Protein AF-A0A3C1TD81-F1 (afdb_monomer_lite)

Foldseek 3Di:
DPPPDCDPVLVVLLVVLVVLLVVLVVQLVVQCPDPHRPPVSNVVSVVSNVVSQVVNQVSCVVVVDGDDDDPPPPPD

pLDDT: mean 86.5, std 17.42, range [32.53, 98.19]

Radius of gyration: 15.46 Å; chains: 1; bounding box: 38×17×46 Å

Structure (mmCIF, N/CA/C/O backbone):
data_AF-A0A3C1TD81-F1
#
_entry.id   AF-A0A3C1TD81-F1
#
loop_
_atom_site.group_PDB
_atom_site.id
_atom_site.type_symbol
_atom_site.label_atom_id
_atom_site.label_alt_id
_atom_site.label_comp_id
_atom_site.label_asym_id
_atom_site.label_entity_id
_atom_site.label_seq_id
_atom_site.pdbx_PDB_ins_code
_atom_site.Cartn_x
_atom_site.Cartn_y
_atom_site.Cartn_z
_atom_site.occupancy
_atom_site.B_iso_or_equiv
_atom_site.auth_seq_id
_atom_site.auth_comp_id
_atom_site.auth_asym_id
_atom_site.auth_atom_id
_atom_site.pdbx_PDB_model_num
ATOM 1 N N . MET A 1 1 ? -24.156 3.884 23.892 1.00 42.28 1 MET A N 1
ATOM 2 C CA . MET A 1 1 ? -23.090 3.778 22.875 1.00 42.28 1 MET A CA 1
ATOM 3 C C . MET A 1 1 ? -21.863 4.449 23.458 1.00 42.28 1 MET A C 1
ATOM 5 O O . MET A 1 1 ? -21.972 5.608 23.833 1.00 42.28 1 MET A O 1
ATOM 9 N N . GLN A 1 2 ? -20.763 3.722 23.658 1.00 47.28 2 GLN A N 1
ATOM 10 C CA . GLN A 1 2 ? -19.512 4.361 24.074 1.00 47.28 2 GLN A CA 1
ATOM 11 C C . GLN A 1 2 ? -18.976 5.197 22.900 1.00 47.28 2 GLN A C 1
ATOM 13 O O . GLN A 1 2 ? -19.136 4.767 21.754 1.00 47.28 2 GLN A O 1
ATOM 18 N N . PRO A 1 3 ? -18.403 6.387 23.146 1.00 50.59 3 PRO A N 1
ATOM 19 C CA . PRO A 1 3 ? -17.758 7.155 22.093 1.00 50.59 3 PRO A CA 1
ATOM 20 C C . PRO A 1 3 ? -16.647 6.299 21.484 1.00 50.59 3 PRO A C 1
ATOM 22 O O . PRO A 1 3 ? -15.851 5.698 22.203 1.00 50.59 3 PRO A O 1
ATOM 25 N N . ASN A 1 4 ? -16.635 6.212 20.158 1.00 58.69 4 ASN A N 1
ATOM 26 C CA . ASN A 1 4 ? -15.612 5.501 19.409 1.00 58.69 4 ASN A CA 1
ATOM 27 C C . ASN A 1 4 ? -14.319 6.331 19.455 1.00 58.69 4 ASN A C 1
ATOM 29 O O . ASN A 1 4 ? -14.048 7.121 18.553 1.00 58.69 4 ASN A O 1
ATOM 33 N N . ILE A 1 5 ? -13.596 6.264 20.575 1.00 67.00 5 ILE A N 1
ATOM 34 C CA . ILE A 1 5 ? -12.350 7.005 20.764 1.00 67.00 5 ILE A CA 1
ATOM 35 C C . ILE A 1 5 ? -11.284 6.291 19.935 1.00 67.00 5 ILE A C 1
ATOM 37 O O . ILE A 1 5 ? -10.930 5.144 20.205 1.00 67.00 5 ILE A O 1
ATOM 41 N N . ILE A 1 6 ? -10.804 6.967 18.896 1.00 77.25 6 ILE A N 1
ATOM 42 C CA . ILE A 1 6 ? -9.592 6.576 18.185 1.00 77.25 6 ILE A CA 1
ATOM 43 C C . ILE A 1 6 ? -8.447 6.575 19.205 1.00 77.25 6 ILE A C 1
ATOM 45 O O . ILE A 1 6 ? -8.196 7.599 19.837 1.00 77.25 6 ILE A O 1
ATOM 49 N N . SER A 1 7 ? -7.784 5.433 19.396 1.00 86.88 7 SER A N 1
ATOM 50 C CA . SER A 1 7 ? -6.619 5.349 20.279 1.00 86.88 7 SER A CA 1
ATOM 51 C C . SER A 1 7 ? -5.353 5.848 19.577 1.00 86.88 7 SER A C 1
ATOM 53 O O . SER A 1 7 ? -5.258 5.838 18.343 1.00 86.88 7 SER A O 1
ATOM 55 N N . ASP A 1 8 ? -4.350 6.237 20.363 1.00 89.50 8 ASP A N 1
ATOM 56 C CA . ASP A 1 8 ? -3.029 6.600 19.837 1.00 89.50 8 ASP A CA 1
ATOM 57 C C . ASP A 1 8 ? -2.401 5.421 19.074 1.00 89.50 8 ASP A C 1
ATOM 59 O O . ASP A 1 8 ? -1.916 5.594 17.958 1.00 89.50 8 ASP A O 1
ATOM 63 N N . GLU A 1 9 ? -2.536 4.193 19.592 1.00 89.81 9 GLU A N 1
ATOM 64 C CA . GLU A 1 9 ? -2.079 2.967 18.917 1.00 89.81 9 GLU A CA 1
ATOM 65 C C . GLU A 1 9 ? -2.744 2.775 17.544 1.00 89.81 9 GLU A C 1
ATOM 67 O O . GLU A 1 9 ? -2.087 2.394 16.570 1.00 89.81 9 GLU A O 1
ATOM 72 N N . TRP A 1 10 ? -4.052 3.040 17.443 1.00 91.44 10 TRP A N 1
ATOM 73 C CA . TRP A 1 10 ? -4.760 2.964 16.168 1.00 91.44 10 TRP A CA 1
ATOM 74 C C . TRP A 1 10 ? -4.213 3.994 15.180 1.00 91.44 10 TRP A C 1
ATOM 76 O O . TRP A 1 10 ? -3.910 3.648 14.037 1.00 91.44 10 TRP A O 1
ATOM 86 N N . SER A 1 11 ? -4.032 5.237 15.632 1.00 91.25 11 SER A N 1
ATOM 87 C CA . SER A 1 11 ? -3.539 6.338 14.796 1.00 91.25 11 SER A CA 1
ATOM 88 C C . SER A 1 11 ? -2.128 6.062 14.285 1.00 91.25 11 SER A C 1
ATOM 90 O O . SER A 1 11 ? -1.846 6.246 13.100 1.00 91.25 11 SER A O 1
ATOM 92 N N . GLU A 1 12 ? -1.255 5.545 15.149 1.00 95.56 12 GLU A N 1
ATOM 93 C CA . GLU A 1 12 ? 0.100 5.135 14.787 1.00 95.56 12 GLU A CA 1
ATOM 94 C C . GLU A 1 12 ? 0.111 3.984 13.777 1.00 95.56 12 GLU A C 1
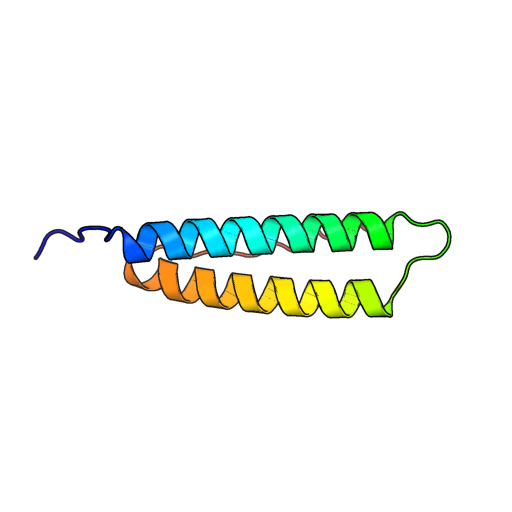ATOM 96 O O . GLU A 1 12 ? 0.905 4.000 12.831 1.00 95.56 12 GLU A O 1
ATOM 101 N N . ARG A 1 13 ? -0.771 2.987 13.935 1.00 95.69 13 ARG A N 1
ATOM 102 C CA . ARG A 1 13 ? -0.902 1.893 12.961 1.00 95.69 13 ARG A CA 1
ATOM 103 C C . ARG A 1 13 ? -1.387 2.396 11.609 1.00 95.69 13 ARG A C 1
ATOM 105 O O . ARG A 1 13 ? -0.787 2.033 10.599 1.00 95.69 13 ARG A O 1
ATOM 112 N N . VAL A 1 14 ? -2.414 3.247 11.579 1.00 94.88 14 VAL A N 1
ATOM 113 C CA . VAL A 1 14 ? -2.906 3.852 10.332 1.00 94.88 14 VAL A CA 1
ATOM 114 C C . VAL A 1 14 ? -1.785 4.627 9.643 1.00 94.88 14 VAL A C 1
ATOM 116 O O . VAL A 1 14 ? -1.517 4.368 8.473 1.00 94.88 14 VAL A O 1
ATOM 119 N N . ALA A 1 15 ? -1.086 5.507 10.367 1.00 95.88 15 ALA A N 1
ATOM 120 C CA . ALA A 1 15 ? 0.006 6.313 9.818 1.00 95.88 15 ALA A CA 1
ATOM 121 C C . ALA A 1 15 ? 1.167 5.455 9.287 1.00 95.88 15 ALA A C 1
ATOM 123 O O . ALA A 1 15 ? 1.731 5.731 8.229 1.00 95.88 15 ALA A O 1
ATOM 124 N N . ARG A 1 16 ? 1.519 4.379 9.996 1.00 97.88 16 ARG A N 1
ATOM 125 C CA . ARG A 1 16 ? 2.557 3.443 9.553 1.00 97.88 16 ARG A CA 1
ATOM 126 C C . ARG A 1 16 ? 2.151 2.710 8.276 1.00 97.88 16 ARG A C 1
ATOM 128 O O . ARG A 1 16 ? 2.972 2.568 7.373 1.00 97.88 16 ARG A O 1
ATOM 135 N N . LEU A 1 17 ? 0.913 2.222 8.203 1.00 97.69 17 LEU A N 1
ATOM 136 C CA . LEU A 1 17 ? 0.422 1.470 7.048 1.00 97.69 17 LEU A CA 1
ATOM 137 C C . LEU A 1 17 ? 0.318 2.355 5.806 1.00 97.69 17 LEU A C 1
ATOM 139 O O . LEU A 1 17 ? 0.746 1.935 4.731 1.00 97.69 17 LEU A O 1
ATOM 143 N N . THR A 1 18 ? -0.172 3.590 5.944 1.00 96.06 18 THR A N 1
ATOM 144 C CA . THR A 1 18 ? -0.232 4.545 4.828 1.00 96.06 18 THR A CA 1
ATOM 145 C C . THR A 1 18 ? 1.162 4.907 4.314 1.00 96.06 18 THR A C 1
ATOM 147 O O . THR A 1 18 ? 1.378 4.899 3.102 1.00 96.06 18 THR A O 1
ATOM 150 N N . GLU A 1 19 ? 2.132 5.124 5.205 1.00 97.88 19 GLU A N 1
ATOM 151 C CA . GLU A 1 19 ? 3.532 5.364 4.833 1.00 97.88 19 GLU A CA 1
ATOM 152 C C . GLU A 1 19 ? 4.145 4.163 4.093 1.00 97.88 19 GLU A C 1
ATOM 154 O O . GLU A 1 19 ? 4.789 4.317 3.053 1.00 97.88 19 GLU A O 1
ATOM 159 N N . LEU A 1 20 ? 3.927 2.939 4.588 1.00 98.19 20 LEU A N 1
ATOM 160 C CA . LEU A 1 20 ? 4.421 1.725 3.934 1.00 98.19 20 LEU A CA 1
ATOM 161 C C . LEU A 1 20 ? 3.822 1.557 2.533 1.00 98.19 20 LEU A C 1
ATOM 163 O O . LEU A 1 20 ? 4.554 1.281 1.583 1.00 98.19 20 LEU A O 1
ATOM 167 N N . ILE A 1 21 ? 2.516 1.774 2.383 1.00 97.25 21 ILE A N 1
ATOM 168 C CA . ILE A 1 21 ? 1.822 1.748 1.091 1.00 97.25 21 ILE A CA 1
ATOM 169 C C . ILE A 1 21 ? 2.420 2.769 0.115 1.00 97.25 21 ILE A C 1
ATOM 171 O O . ILE A 1 21 ? 2.671 2.430 -1.050 1.00 97.25 21 ILE A O 1
ATOM 175 N N . ALA A 1 22 ? 2.663 4.000 0.574 1.00 96.50 22 ALA A N 1
ATOM 176 C CA . ALA A 1 22 ? 3.246 5.060 -0.243 1.00 96.50 22 ALA A CA 1
ATOM 177 C C . ALA A 1 22 ? 4.653 4.675 -0.716 1.00 96.50 22 ALA A C 1
ATOM 179 O O . ALA A 1 22 ? 4.930 4.696 -1.915 1.00 96.50 22 ALA A O 1
ATOM 180 N N . ARG A 1 23 ? 5.508 4.191 0.195 1.00 97.69 23 ARG A N 1
ATOM 181 C CA . ARG A 1 23 ? 6.866 3.732 -0.139 1.00 97.69 23 ARG A CA 1
ATOM 182 C C . ARG A 1 23 ? 6.881 2.588 -1.146 1.00 97.69 23 ARG A C 1
ATOM 184 O O . ARG A 1 23 ? 7.732 2.570 -2.029 1.00 97.69 23 ARG A O 1
ATOM 191 N N . LYS A 1 24 ? 5.967 1.618 -1.027 1.00 97.56 24 LYS A N 1
ATOM 192 C CA . LYS A 1 24 ? 5.879 0.517 -2.002 1.00 97.56 24 LYS A CA 1
ATOM 193 C C . LYS A 1 24 ? 5.351 0.987 -3.349 1.00 97.56 24 LYS A C 1
ATOM 195 O O . LYS A 1 24 ? 5.835 0.514 -4.368 1.00 97.56 24 LYS A O 1
ATOM 200 N N . SER A 1 25 ? 4.425 1.941 -3.367 1.00 95.38 25 SER A N 1
ATOM 201 C CA . SER A 1 25 ? 3.959 2.552 -4.616 1.00 95.38 25 SER A CA 1
ATOM 202 C C . SER A 1 25 ? 5.079 3.300 -5.338 1.00 95.38 25 SER A C 1
ATOM 204 O O . SER A 1 25 ? 5.226 3.133 -6.545 1.00 95.38 25 SER A O 1
ATOM 206 N N . GLU A 1 26 ? 5.906 4.040 -4.600 1.00 97.12 26 GLU A N 1
ATOM 207 C CA . GLU A 1 26 ? 7.068 4.727 -5.167 1.00 97.12 26 GLU A CA 1
ATOM 208 C C . GLU A 1 26 ? 8.116 3.736 -5.687 1.00 97.12 26 GLU A C 1
ATOM 210 O O . GLU A 1 26 ? 8.595 3.877 -6.806 1.00 97.12 26 GLU A O 1
ATOM 215 N N . ALA A 1 27 ? 8.417 2.674 -4.934 1.00 96.31 27 ALA A N 1
ATOM 216 C CA . ALA A 1 27 ? 9.338 1.637 -5.396 1.00 96.31 27 ALA A CA 1
ATOM 217 C C . ALA A 1 27 ? 8.844 0.961 -6.688 1.00 96.31 27 ALA A C 1
ATOM 219 O O . ALA A 1 27 ? 9.614 0.808 -7.633 1.00 96.31 27 ALA A O 1
ATOM 220 N N . ILE A 1 28 ? 7.552 0.615 -6.769 1.00 96.69 28 ILE A N 1
ATOM 221 C CA . ILE A 1 28 ? 6.943 0.070 -7.995 1.00 96.69 28 ILE A CA 1
ATOM 222 C C . ILE A 1 28 ? 7.150 1.031 -9.163 1.00 96.69 28 ILE A C 1
ATOM 224 O O . ILE A 1 28 ? 7.567 0.592 -10.232 1.00 96.69 28 ILE A O 1
ATOM 228 N N . LYS A 1 29 ? 6.889 2.326 -8.962 1.00 96.00 29 LYS A N 1
ATOM 229 C CA . LYS A 1 29 ? 7.068 3.352 -9.990 1.00 96.00 29 LYS A CA 1
ATOM 230 C C . LYS A 1 29 ? 8.522 3.420 -10.463 1.00 96.00 29 LYS A C 1
ATOM 232 O O . LYS A 1 29 ? 8.765 3.266 -11.654 1.00 96.00 29 LYS A O 1
ATOM 237 N N . ILE A 1 30 ? 9.474 3.543 -9.535 1.00 96.56 30 ILE A N 1
ATOM 238 C CA . ILE A 1 30 ? 10.912 3.608 -9.837 1.00 96.56 30 ILE A CA 1
ATOM 239 C C . ILE A 1 30 ? 11.355 2.403 -10.671 1.00 96.56 30 ILE A C 1
ATOM 241 O O . ILE A 1 30 ? 12.024 2.580 -11.683 1.00 96.56 30 ILE A O 1
ATOM 245 N N . HIS A 1 31 ? 10.976 1.183 -10.278 1.00 94.56 31 HIS A N 1
ATOM 246 C CA . HIS A 1 31 ? 11.360 -0.025 -11.014 1.00 94.56 31 HIS A CA 1
ATOM 247 C C . HIS A 1 31 ? 10.610 -0.190 -12.345 1.00 94.56 31 HIS A C 1
ATOM 249 O O . HIS A 1 31 ? 11.137 -0.816 -13.259 1.00 94.56 31 HIS A O 1
ATOM 255 N N . SER A 1 32 ? 9.408 0.377 -12.478 1.00 94.50 32 SER A N 1
ATOM 256 C CA . SER A 1 32 ? 8.620 0.327 -13.720 1.00 94.50 32 SER A CA 1
ATOM 257 C C . SER A 1 32 ? 9.099 1.327 -14.775 1.00 94.50 32 SER A C 1
ATOM 259 O O . SER A 1 32 ? 8.945 1.066 -15.963 1.00 94.50 32 SER A O 1
ATOM 261 N N . GLU A 1 33 ? 9.664 2.462 -14.354 1.00 95.19 33 GLU A N 1
ATOM 262 C CA . GLU A 1 33 ? 10.133 3.544 -15.235 1.00 95.19 33 GLU A CA 1
ATOM 263 C C . GLU A 1 33 ? 11.588 3.357 -15.715 1.00 95.19 33 GLU A C 1
ATOM 265 O O . GLU A 1 33 ? 12.106 4.172 -16.479 1.00 95.19 33 GLU A O 1
ATOM 270 N N . GLN A 1 34 ? 12.265 2.283 -15.293 1.00 92.88 34 GLN A N 1
ATOM 271 C CA . GLN A 1 34 ? 13.605 1.939 -15.773 1.00 92.88 34 GLN A CA 1
ATOM 272 C C . GLN A 1 34 ? 13.585 1.506 -17.253 1.00 92.88 34 GLN A C 1
ATOM 274 O O . GLN A 1 34 ? 12.609 0.898 -17.694 1.00 92.88 34 GLN A O 1
ATOM 279 N N . PRO A 1 35 ? 14.673 1.746 -18.023 1.00 95.38 35 PRO A N 1
ATOM 280 C CA . PRO A 1 35 ? 14.776 1.287 -19.414 1.00 95.38 35 PRO A CA 1
ATOM 281 C C . PRO A 1 35 ? 14.557 -0.223 -19.579 1.00 95.38 35 PRO A C 1
ATOM 283 O O . PRO A 1 35 ? 14.002 -0.665 -20.582 1.00 95.38 35 PRO A O 1
ATOM 286 N N . GLU A 1 36 ? 14.965 -0.999 -18.574 1.00 95.50 36 GLU A N 1
ATOM 287 C CA . GLU A 1 36 ? 14.652 -2.416 -18.428 1.00 95.50 36 GLU A CA 1
ATOM 288 C C . GLU A 1 36 ? 13.948 -2.617 -17.074 1.00 95.50 36 GLU A C 1
ATOM 290 O O . GLU A 1 36 ? 14.614 -2.602 -16.038 1.00 95.50 36 GLU A O 1
ATOM 295 N N . PRO A 1 37 ? 12.607 -2.738 -17.050 1.00 95.00 37 PRO A N 1
ATOM 296 C CA . PRO A 1 37 ? 11.866 -2.861 -15.801 1.00 95.00 37 PRO A CA 1
ATOM 297 C C . PRO A 1 37 ? 12.196 -4.141 -15.030 1.00 95.00 37 PRO A C 1
ATOM 299 O O . PRO A 1 37 ? 12.056 -5.250 -15.556 1.00 95.00 37 PRO A O 1
ATOM 302 N N . ASP A 1 38 ? 12.533 -3.997 -13.749 1.00 96.50 38 ASP A N 1
ATOM 303 C CA . ASP A 1 38 ? 12.756 -5.125 -12.841 1.00 96.50 38 ASP A CA 1
ATOM 304 C C . ASP A 1 38 ? 11.416 -5.762 -12.437 1.00 96.50 38 ASP A C 1
ATOM 306 O O . ASP A 1 38 ? 10.783 -5.396 -11.442 1.00 96.50 38 ASP A O 1
ATOM 310 N N . ARG A 1 39 ? 10.959 -6.719 -13.251 1.00 95.25 39 ARG A N 1
ATOM 311 C CA . ARG A 1 39 ? 9.667 -7.403 -13.078 1.00 95.25 39 ARG A CA 1
ATOM 312 C C . ARG A 1 39 ? 9.548 -8.098 -11.725 1.00 95.25 39 ARG A C 1
ATOM 314 O O . ARG A 1 39 ? 8.494 -8.010 -11.100 1.00 95.25 39 ARG A O 1
ATOM 321 N N . LEU A 1 40 ? 10.623 -8.731 -11.257 1.00 96.69 40 LEU A N 1
ATOM 322 C CA . LEU A 1 40 ? 10.618 -9.453 -9.989 1.00 96.69 40 LEU A CA 1
ATOM 323 C C . LEU A 1 40 ? 10.470 -8.483 -8.810 1.00 96.69 40 LEU A C 1
ATOM 325 O O . LEU A 1 40 ? 9.660 -8.726 -7.915 1.00 96.69 40 LEU A O 1
ATOM 329 N N . ALA A 1 41 ? 11.207 -7.369 -8.814 1.00 94.81 41 ALA A N 1
ATOM 330 C CA . ALA A 1 41 ? 11.069 -6.352 -7.775 1.00 94.81 41 ALA A CA 1
ATOM 331 C C . ALA A 1 41 ? 9.673 -5.712 -7.786 1.00 94.81 41 ALA A C 1
ATOM 333 O O . ALA A 1 41 ? 9.068 -5.531 -6.726 1.00 94.81 41 ALA A O 1
ATOM 334 N N . ILE A 1 42 ? 9.131 -5.409 -8.971 1.00 96.88 42 ILE A N 1
ATOM 335 C CA . ILE A 1 42 ? 7.779 -4.855 -9.124 1.00 96.88 42 ILE A CA 1
ATOM 336 C C . ILE A 1 42 ? 6.737 -5.789 -8.498 1.00 96.88 42 ILE A C 1
ATOM 338 O O . ILE A 1 42 ? 5.947 -5.335 -7.669 1.00 96.88 42 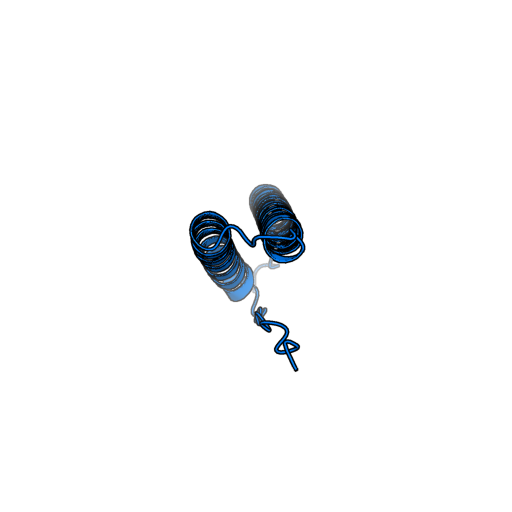ILE A O 1
ATOM 342 N N . GLU A 1 43 ? 6.753 -7.080 -8.838 1.00 96.69 43 GLU A N 1
ATOM 343 C CA . GLU A 1 43 ? 5.817 -8.073 -8.295 1.00 96.69 43 GLU A CA 1
ATOM 344 C C . GLU A 1 43 ? 5.913 -8.164 -6.767 1.00 96.69 43 GLU A C 1
ATOM 346 O O . GLU A 1 43 ? 4.900 -8.058 -6.071 1.00 96.69 43 GLU A O 1
ATOM 351 N N . GLN A 1 44 ? 7.130 -8.239 -6.221 1.00 97.25 44 GLN A N 1
ATOM 352 C CA . GLN A 1 44 ? 7.344 -8.287 -4.772 1.00 97.25 44 GLN A CA 1
ATOM 353 C C . G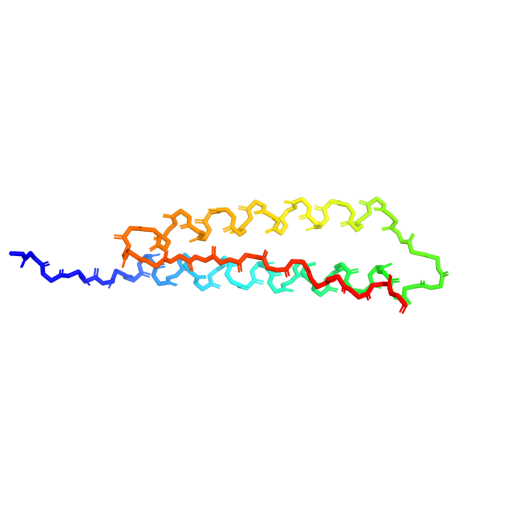LN A 1 44 ? 6.814 -7.036 -4.058 1.00 97.25 44 GLN A C 1
ATOM 355 O O . GLN A 1 44 ? 6.198 -7.129 -2.990 1.00 97.25 44 GLN A O 1
ATOM 360 N N . TYR A 1 45 ? 7.019 -5.846 -4.628 1.00 97.31 45 TYR A N 1
ATOM 361 C CA . TYR A 1 45 ? 6.486 -4.618 -4.046 1.00 97.31 45 TYR A CA 1
ATOM 362 C C . TYR A 1 45 ? 4.970 -4.503 -4.195 1.00 97.31 45 TYR A C 1
ATOM 364 O O . TYR A 1 45 ? 4.321 -3.987 -3.280 1.00 97.31 45 TYR A O 1
ATOM 372 N N . MET A 1 46 ? 4.392 -5.004 -5.290 1.00 96.44 46 MET A N 1
ATOM 373 C CA . MET A 1 46 ? 2.941 -5.078 -5.469 1.00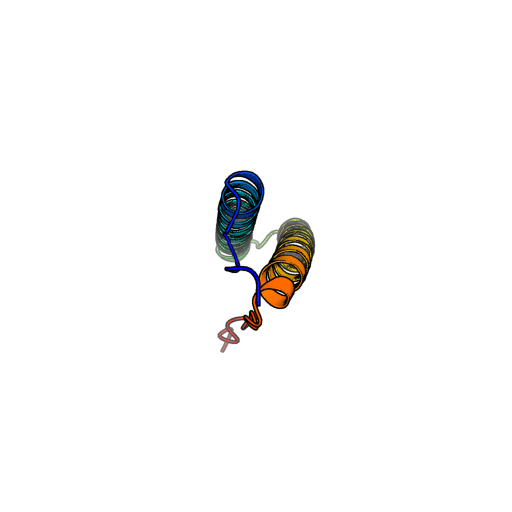 96.44 46 MET A CA 1
ATOM 374 C C . MET A 1 46 ? 2.300 -5.981 -4.417 1.00 96.44 46 MET A C 1
ATOM 376 O O . MET A 1 46 ? 1.322 -5.564 -3.792 1.00 96.44 46 MET A O 1
ATOM 380 N N . GLU A 1 47 ? 2.874 -7.157 -4.159 1.00 96.75 47 GLU A N 1
ATOM 381 C CA . GLU A 1 47 ? 2.404 -8.058 -3.105 1.00 96.75 47 GLU A CA 1
ATOM 382 C C . GLU A 1 47 ? 2.482 -7.416 -1.718 1.00 96.75 47 GLU A C 1
ATOM 384 O O . GLU A 1 47 ? 1.507 -7.441 -0.967 1.00 96.75 47 GLU A O 1
ATOM 389 N N . LEU A 1 48 ? 3.623 -6.813 -1.367 1.00 97.31 48 LEU A N 1
ATOM 390 C CA . LEU A 1 48 ? 3.785 -6.154 -0.068 1.00 97.31 48 LEU A CA 1
ATOM 391 C C . LEU A 1 48 ? 2.791 -5.004 0.107 1.00 97.31 48 LEU A C 1
ATOM 393 O O . LEU A 1 48 ? 2.167 -4.884 1.160 1.00 97.31 48 LEU A O 1
ATOM 397 N N . ARG A 1 49 ? 2.607 -4.181 -0.931 1.00 97.00 49 ARG A N 1
ATOM 398 C CA . ARG A 1 49 ? 1.628 -3.092 -0.918 1.00 97.00 49 ARG A CA 1
ATOM 399 C C . ARG A 1 49 ? 0.210 -3.617 -0.702 1.00 97.00 49 ARG A C 1
ATOM 401 O O . ARG A 1 49 ? -0.514 -3.037 0.101 1.00 97.00 49 ARG A O 1
ATOM 408 N N . ALA A 1 50 ? -0.173 -4.693 -1.390 1.00 96.25 50 ALA A N 1
ATOM 409 C CA . ALA A 1 50 ? -1.491 -5.306 -1.237 1.00 96.25 50 ALA A CA 1
ATOM 410 C C . ALA A 1 50 ? -1.723 -5.788 0.203 1.00 96.25 50 ALA A C 1
ATOM 412 O O . ALA A 1 50 ? -2.741 -5.448 0.798 1.00 96.25 50 ALA A O 1
ATOM 413 N N . ARG A 1 51 ? -0.735 -6.460 0.811 1.00 97.19 51 ARG A N 1
ATOM 414 C CA . ARG A 1 51 ? -0.819 -6.908 2.213 1.00 97.19 51 ARG A CA 1
ATOM 415 C C . ARG A 1 51 ? -1.032 -5.743 3.186 1.00 97.19 51 ARG A C 1
ATOM 417 O O . ARG A 1 51 ? -1.871 -5.843 4.076 1.00 97.19 51 ARG A O 1
ATOM 424 N N . TYR A 1 52 ? -0.321 -4.627 3.005 1.00 97.31 52 TYR A N 1
ATOM 425 C CA . TYR A 1 52 ? -0.514 -3.438 3.847 1.00 97.31 52 TYR A CA 1
ATOM 426 C C . TYR A 1 52 ? -1.877 -2.771 3.631 1.00 97.31 52 TYR A C 1
ATOM 428 O O . TYR A 1 52 ? -2.468 -2.265 4.585 1.00 97.31 52 TYR A O 1
ATOM 436 N N . PHE A 1 53 ? -2.400 -2.782 2.401 1.00 95.94 53 PHE A N 1
ATOM 437 C CA . PHE A 1 53 ? -3.759 -2.311 2.127 1.00 95.94 53 PHE A CA 1
ATOM 438 C C . PHE A 1 53 ? -4.816 -3.169 2.811 1.00 95.94 53 PHE A C 1
ATOM 440 O O . PHE A 1 53 ? -5.742 -2.611 3.397 1.00 95.94 53 PHE A O 1
ATOM 447 N N . ASP A 1 54 ? -4.677 -4.493 2.769 1.00 95.44 54 ASP A N 1
ATOM 448 C CA . ASP A 1 54 ? -5.610 -5.404 3.429 1.00 95.44 54 ASP A CA 1
ATOM 449 C C . ASP A 1 54 ? -5.610 -5.193 4.947 1.00 95.44 54 ASP A C 1
ATOM 451 O O . ASP A 1 54 ? -6.675 -5.123 5.564 1.00 95.44 54 ASP A O 1
ATOM 455 N N . GLU A 1 55 ? -4.433 -5.011 5.551 1.00 95.56 55 GLU A N 1
ATOM 456 C CA . GLU A 1 55 ? -4.307 -4.693 6.977 1.00 95.56 55 GLU A CA 1
ATOM 457 C C . GLU A 1 55 ? -4.966 -3.346 7.317 1.00 95.56 55 GLU A C 1
ATOM 459 O O . GLU A 1 55 ? -5.750 -3.252 8.265 1.00 95.56 55 GLU A O 1
ATOM 464 N N . LEU A 1 56 ? -4.731 -2.313 6.500 1.00 95.25 56 LEU A N 1
ATOM 465 C CA . LEU A 1 56 ? -5.370 -1.008 6.669 1.00 95.25 56 LEU A CA 1
ATOM 466 C C . LEU A 1 56 ? -6.894 -1.109 6.527 1.00 95.25 56 LEU A C 1
ATOM 468 O O . LEU A 1 56 ? -7.630 -0.537 7.327 1.00 95.25 56 LEU A O 1
ATOM 472 N N . ALA A 1 57 ? -7.391 -1.862 5.546 1.00 93.31 57 ALA A N 1
ATOM 473 C CA . ALA A 1 57 ? -8.820 -2.064 5.342 1.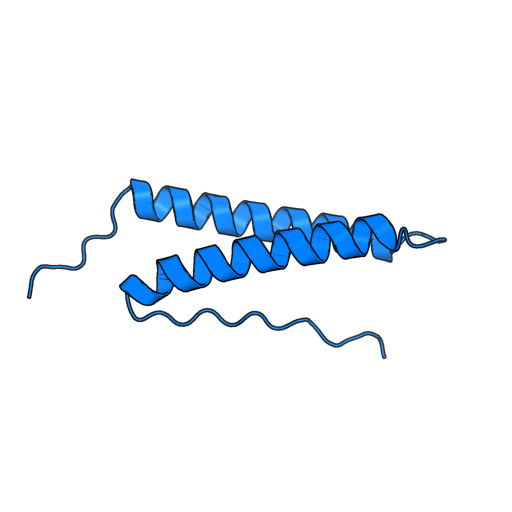00 93.31 57 ALA A CA 1
ATOM 474 C C . ALA A 1 57 ? -9.468 -2.767 6.544 1.00 93.31 57 ALA A C 1
ATOM 476 O O . ALA A 1 57 ? -10.544 -2.362 6.991 1.00 93.31 57 ALA A O 1
ATOM 477 N N . GLN A 1 58 ? -8.805 -3.778 7.112 1.00 93.25 58 GLN A N 1
ATOM 478 C CA . GLN A 1 58 ? -9.263 -4.450 8.330 1.00 93.25 58 GLN A CA 1
ATOM 479 C C . GLN A 1 58 ? -9.297 -3.501 9.532 1.00 93.25 58 GLN A C 1
ATOM 481 O O . GLN A 1 58 ? -10.257 -3.529 10.304 1.00 93.25 58 GLN A O 1
ATOM 486 N N . LEU A 1 59 ? -8.289 -2.637 9.670 1.00 92.62 59 LEU A N 1
ATOM 487 C CA . LEU A 1 59 ? -8.201 -1.648 10.743 1.00 92.62 59 LEU A CA 1
ATOM 488 C C . LEU A 1 59 ? -9.310 -0.587 10.645 1.00 92.62 59 LEU A C 1
ATOM 490 O O . LEU A 1 59 ? -9.938 -0.232 11.643 1.00 92.62 59 LEU A O 1
ATOM 494 N N . MET A 1 60 ? -9.601 -0.124 9.431 1.00 90.94 60 MET A N 1
ATOM 495 C CA . MET A 1 60 ? -10.613 0.902 9.153 1.00 90.94 60 MET A CA 1
ATOM 496 C C . MET A 1 60 ? -12.048 0.368 9.272 1.00 90.94 60 MET A C 1
ATOM 498 O O . MET A 1 60 ? -12.950 1.090 9.710 1.00 90.94 60 MET A O 1
ATOM 502 N N . LYS A 1 61 ? -12.261 -0.922 8.978 1.00 89.94 61 LYS A N 1
ATOM 503 C CA . LYS A 1 61 ? -13.568 -1.590 9.099 1.00 89.94 61 LYS A CA 1
ATOM 504 C C . LYS A 1 61 ? -14.151 -1.509 10.513 1.00 89.94 61 LYS A C 1
ATOM 506 O O . LYS A 1 61 ? -15.369 -1.437 10.662 1.00 89.94 61 LYS A O 1
ATOM 511 N N . GLN A 1 62 ? -13.298 -1.469 11.537 1.00 86.69 62 GLN A N 1
ATOM 512 C CA . GLN A 1 62 ? -13.687 -1.341 12.950 1.00 86.69 62 GLN A CA 1
ATOM 513 C C . GLN A 1 62 ? -14.463 -0.041 13.231 1.00 86.69 62 GLN A C 1
ATOM 515 O O . GLN A 1 62 ? -15.280 0.016 14.146 1.00 86.69 62 GLN A O 1
ATOM 520 N N . TYR A 1 63 ? -14.246 0.981 12.401 1.00 85.69 63 TYR A N 1
ATOM 521 C CA . TYR A 1 63 ? -14.860 2.306 12.494 1.00 85.69 63 TYR A CA 1
ATOM 522 C C . TYR A 1 63 ? -15.928 2.529 11.410 1.00 85.69 63 TYR A C 1
ATOM 524 O O . TYR A 1 63 ? -16.387 3.651 11.214 1.00 85.69 63 TYR A O 1
ATOM 532 N N . GLY A 1 64 ? -16.329 1.474 10.689 1.00 86.62 64 GLY A N 1
ATOM 533 C CA . GLY A 1 64 ? -17.308 1.557 9.602 1.00 86.62 64 GLY A CA 1
ATOM 534 C C . GLY A 1 64 ? -16.773 2.201 8.318 1.00 86.62 64 GLY A C 1
ATOM 535 O O . GLY A 1 64 ? -17.560 2.518 7.428 1.00 86.62 64 GLY A O 1
ATOM 536 N N . VAL A 1 65 ? -15.455 2.390 8.199 1.00 87.00 65 VAL A N 1
ATOM 537 C CA . VAL A 1 65 ? -14.826 2.978 7.012 1.00 87.00 65 VAL A CA 1
ATOM 538 C C . VAL A 1 65 ? -14.412 1.874 6.040 1.00 87.00 65 VAL A C 1
ATOM 540 O O . VAL A 1 65 ? -13.748 0.909 6.418 1.00 87.00 65 VAL A O 1
ATOM 543 N N . VAL A 1 66 ? -14.791 2.027 4.769 1.00 84.50 66 VAL A N 1
ATOM 544 C CA . VAL A 1 66 ? -14.401 1.119 3.682 1.00 84.50 66 VAL A CA 1
ATOM 545 C C . VAL A 1 66 ? -13.251 1.741 2.900 1.00 84.50 66 VAL A C 1
ATOM 547 O O . VAL A 1 66 ? -13.408 2.800 2.295 1.00 84.50 66 VAL A O 1
ATOM 550 N N . VAL A 1 67 ? -12.108 1.059 2.884 1.00 81.75 67 VAL A N 1
ATOM 551 C CA . VAL A 1 67 ? -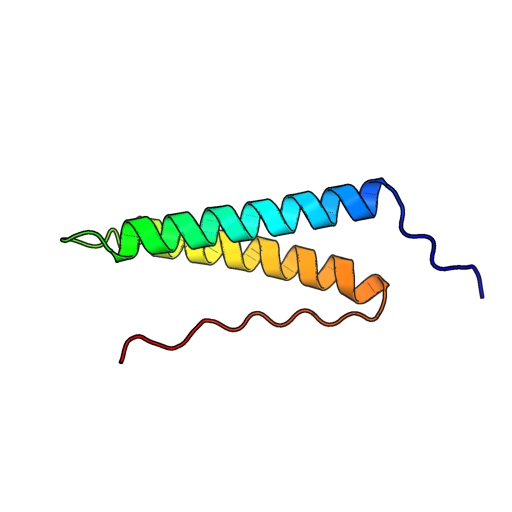10.958 1.416 2.047 1.00 81.75 67 VAL A CA 1
ATOM 552 C C . VAL A 1 67 ? -11.068 0.655 0.731 1.00 81.75 67 VAL A C 1
ATOM 554 O O . VAL A 1 67 ? -11.283 -0.556 0.731 1.00 81.75 67 VAL A O 1
ATOM 557 N N . ARG A 1 68 ? -10.930 1.359 -0.395 1.00 78.00 68 ARG A N 1
ATOM 558 C CA . ARG A 1 68 ? -10.832 0.750 -1.724 1.00 78.00 68 ARG A CA 1
ATOM 559 C C . ARG A 1 68 ? -9.455 1.019 -2.298 1.00 78.00 68 ARG A C 1
ATOM 561 O O . ARG A 1 68 ? -9.012 2.163 -2.329 1.00 78.00 68 ARG A O 1
ATOM 568 N N . PHE A 1 69 ? -8.799 -0.045 -2.744 1.00 71.56 69 PHE A N 1
ATOM 569 C CA . PHE A 1 69 ? -7.584 0.062 -3.527 1.00 71.56 69 PHE A CA 1
ATOM 570 C C . PHE A 1 69 ? -7.954 0.059 -5.007 1.00 71.56 69 PHE A C 1
ATOM 572 O O . PHE A 1 69 ? -8.411 -0.952 -5.537 1.00 71.56 69 PHE A O 1
ATOM 579 N N . GLU A 1 70 ? -7.770 1.196 -5.667 1.00 71.81 70 GLU A N 1
ATOM 580 C CA . GLU A 1 70 ? -7.845 1.271 -7.120 1.00 71.81 70 GLU A CA 1
ATOM 581 C C . GLU A 1 70 ? -6.428 1.085 -7.659 1.00 71.81 70 GLU A C 1
ATOM 583 O O . GLU A 1 70 ? -5.564 1.950 -7.499 1.00 71.81 70 GLU A O 1
ATOM 588 N N . GLN A 1 71 ? -6.160 -0.068 -8.280 1.00 58.19 71 GLN A N 1
ATOM 589 C CA . GLN A 1 71 ? -5.018 -0.142 -9.183 1.00 58.19 71 GLN A CA 1
ATOM 590 C C . GLN A 1 71 ? -5.320 0.822 -10.324 1.00 58.19 71 GLN A C 1
ATOM 592 O O . GLN A 1 71 ? -6.274 0.605 -11.068 1.00 58.19 71 GLN A O 1
ATOM 597 N N . GLY A 1 72 ? -4.534 1.892 -10.440 1.00 50.06 72 GLY A N 1
ATOM 598 C CA . GLY A 1 72 ? -4.576 2.761 -11.606 1.00 50.06 72 GLY A CA 1
ATOM 599 C C . GLY A 1 72 ? -4.298 1.930 -12.853 1.00 50.06 72 GLY A C 1
ATOM 600 O O . GLY A 1 72 ? -3.146 1.663 -13.183 1.00 50.06 72 GLY A O 1
ATOM 601 N N . ALA A 1 73 ? -5.357 1.491 -13.525 1.00 40.38 73 ALA A N 1
ATOM 602 C CA . ALA A 1 73 ? -5.295 0.924 -14.854 1.00 40.38 73 ALA A CA 1
ATOM 603 C C . ALA A 1 73 ? -5.027 2.079 -15.815 1.00 40.38 73 ALA A C 1
ATOM 605 O O . ALA A 1 73 ? -5.961 2.680 -16.318 1.00 40.38 73 ALA A O 1
ATOM 606 N N . ASN A 1 74 ? -3.759 2.429 -16.007 1.00 40.72 74 ASN A N 1
ATOM 607 C CA . ASN A 1 74 ? -3.309 3.228 -17.143 1.00 40.72 74 ASN A CA 1
ATOM 608 C C . ASN A 1 74 ? -1.913 2.743 -17.546 1.00 40.72 74 ASN A C 1
ATOM 610 O O . ASN A 1 74 ? -0.903 3.402 -17.325 1.00 40.72 74 ASN A O 1
ATOM 614 N N . ALA A 1 75 ? -1.891 1.540 -18.111 1.00 34.72 75 ALA A N 1
ATOM 615 C CA . ALA A 1 75 ? -0.958 1.185 -19.166 1.00 34.72 75 ALA A CA 1
ATOM 616 C C . ALA A 1 75 ? -1.812 1.024 -20.432 1.00 34.72 75 ALA A C 1
ATOM 618 O O . ALA A 1 75 ? -2.272 -0.075 -20.741 1.00 34.72 75 ALA A O 1
ATOM 619 N N . ALA A 1 76 ? -2.127 2.149 -21.072 1.00 32.53 76 ALA A N 1
ATOM 620 C CA . ALA A 1 76 ? -2.735 2.228 -22.395 1.00 32.53 76 ALA A CA 1
ATOM 621 C C . ALA A 1 76 ? -1.949 3.256 -23.208 1.00 32.53 76 ALA A C 1
ATOM 623 O O . ALA A 1 76 ? -1.615 4.311 -22.620 1.00 32.53 76 ALA A O 1
#

Sequence (76 aa):
MQPNIISDEWSERVARLTELIARKSEAIKIHSEQPEPDRLAIEQYMELRARYFDELAQLMKQYGVVVRFEQGANAA

Secondary structure (DSSP, 8-state):
-------HHHHHHHHHHHHHHHHHHHHHHHHHSSSS--HHHHHHHHHHHHHHHHHHHHHHHTTTPPP---------